Protein AF-A0A1X1T8D4-F1 (afdb_monomer)

InterPro domains:
  IPR011051 RmlC-like cupin domain superfamily [SSF51182] (20-88)
  IPR013096 Cupin 2, conserved barrel [PF07883] (26-84)
  IPR014710 RmlC-like jelly roll fold [G3DSA:2.60.120.10] (8-91)
  IPR047142 Oryzines biosynthesis cluster protein J/Cupin-domain-containing oxidoreductase virC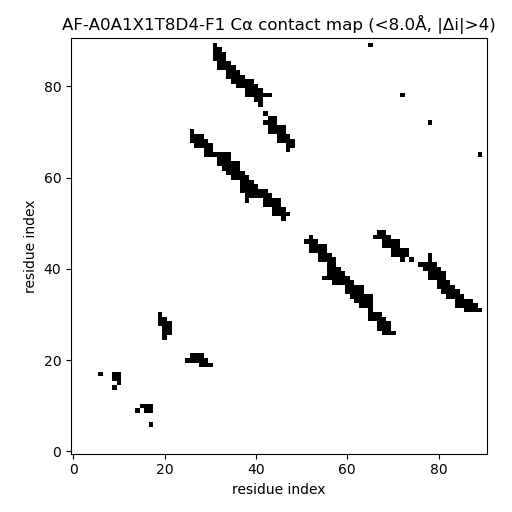-like [PTHR36156] (25-89)

Foldseek 3Di:
DDPVPVLVVCCVVPNPPSVQDDPVDPQWGFAQWWKWKAWQADWKWKAFPPRDIDIDHHGDIDTDNRGTIGIGDPDPDDTDIDMDIGHHHDD

Sequence (91 aa):
MAATDATGEMDRLQPGLSPVFEPDSPGMHSTDTVDYGICIRGELWLELDDGVEERITAGTIVVQRGTRHAWRNRTDEVATMIYVLVGARRD

Nearest PDB structures (foldseek):
  3es1-assembly1_A-2  TM=9.684E-01  e=5.868E-06  Novosphingobium aromaticivorans DSM 12444
  8x0v-assembly1_B  TM=8.568E-01  e=2.526E-04  Stachybotrys sp.
  5cu1-assembly1_A  TM=7.633E-01  e=2.359E-02  Ruegeria pomeroyi DSS-3
  2f4p-assembly2_C  TM=7.533E-01  e=3.882E-02  Thermotoga maritima MSB8
  4bif-assembly1_C  TM=6.894E-01  e=3.475E-02  Granulicella tundricola MP5ACTX9

Radius of gyration: 13.75 Å; Cα contacts (8 Å, |Δi|>4): 166; chains: 1; bounding box: 30×28×33 Å

Mean predicted aligned error: 4.7 Å

Organism: NCBI:txid126673

pLDDT: mean 91.74, std 12.24, range [39.56, 98.56]

Solvent-accessible surface area (backbone atoms only — not comparable to full-atom values): 5358 Å² total; per-residue (Å²): 132,69,76,73,54,61,55,57,51,41,38,70,78,40,71,75,53,61,81,41,45,41,90,92,40,85,68,29,28,49,52,64,27,40,32,43,41,33,28,74,34,51,54,37,32,44,36,39,69,97,77,42,70,45,82,45,40,51,79,39,74,44,80,43,74,44,56,55,31,29,81,42,72,92,61,99,65,79,54,42,73,48,79,49,76,41,84,47,83,86,132

Structure (mmCIF, N/CA/C/O backbone):
data_AF-A0A1X1T8D4-F1
#
_entry.id   AF-A0A1X1T8D4-F1
#
loop_
_atom_site.group_PDB
_atom_site.id
_atom_site.type_symbol
_atom_site.label_atom_id
_atom_site.label_alt_id
_atom_site.label_comp_id
_atom_site.label_asym_id
_atom_site.label_entity_id
_atom_site.label_seq_id
_atom_site.pdbx_PDB_ins_code
_atom_site.Cartn_x
_atom_site.Cartn_y
_atom_site.Cartn_z
_atom_site.occupancy
_atom_site.B_iso_or_equiv
_atom_site.auth_seq_id
_atom_site.auth_comp_id
_atom_site.auth_asym_id
_atom_site.auth_atom_id
_atom_site.pdbx_PDB_model_num
ATOM 1 N N . MET A 1 1 ? 9.048 17.929 13.822 1.00 42.22 1 MET A N 1
ATOM 2 C CA . MET A 1 1 ? 9.372 16.496 13.975 1.00 42.22 1 MET A CA 1
ATOM 3 C C . MET A 1 1 ? 10.194 16.123 12.754 1.00 42.22 1 MET A C 1
ATOM 5 O O . MET A 1 1 ? 9.728 16.367 11.650 1.00 42.22 1 MET A O 1
ATOM 9 N N . ALA A 1 2 ? 11.471 15.797 12.943 1.00 39.56 2 ALA A N 1
ATOM 10 C CA . ALA A 1 2 ? 12.480 15.862 11.888 1.00 39.56 2 ALA A CA 1
ATOM 11 C C . ALA A 1 2 ? 12.280 14.755 10.841 1.00 39.56 2 ALA A C 1
ATOM 13 O O . ALA A 1 2 ? 12.347 13.576 11.171 1.00 39.56 2 ALA A O 1
ATOM 14 N N . ALA A 1 3 ? 12.084 15.142 9.579 1.00 48.69 3 ALA A N 1
ATOM 15 C CA . ALA A 1 3 ? 11.988 14.225 8.440 1.00 48.69 3 ALA A CA 1
ATOM 16 C C . ALA A 1 3 ? 13.248 13.348 8.250 1.00 48.69 3 ALA A C 1
ATOM 18 O O . ALA A 1 3 ? 13.202 12.348 7.549 1.00 48.69 3 ALA A O 1
ATOM 19 N N . THR A 1 4 ? 14.361 13.694 8.902 1.00 51.28 4 THR A N 1
ATOM 20 C CA . THR A 1 4 ? 15.637 12.969 8.849 1.00 51.28 4 THR A CA 1
ATOM 21 C C . THR A 1 4 ? 15.646 11.642 9.616 1.00 51.28 4 THR A C 1
ATOM 23 O O . THR A 1 4 ? 16.510 10.814 9.353 1.00 51.28 4 THR A O 1
ATOM 26 N N . ASP A 1 5 ? 14.721 11.433 10.558 1.00 62.28 5 ASP A N 1
ATOM 27 C CA . ASP A 1 5 ? 14.717 10.256 11.445 1.00 62.28 5 ASP A CA 1
ATOM 28 C C . ASP A 1 5 ? 14.000 9.053 10.802 1.00 62.28 5 ASP A C 1
ATOM 30 O O . ASP A 1 5 ? 14.527 7.942 10.742 1.00 62.28 5 ASP A O 1
ATOM 34 N N . ALA A 1 6 ? 12.840 9.307 10.187 1.00 66.94 6 ALA A N 1
ATOM 35 C CA . ALA A 1 6 ? 11.999 8.269 9.591 1.00 66.94 6 ALA A CA 1
ATOM 36 C C . ALA A 1 6 ? 12.668 7.553 8.405 1.00 66.94 6 ALA A C 1
ATOM 38 O O . ALA A 1 6 ? 12.533 6.340 8.258 1.00 66.94 6 ALA A O 1
ATOM 39 N N . THR A 1 7 ? 13.423 8.277 7.571 1.00 71.69 7 THR A N 1
ATOM 40 C CA . THR A 1 7 ? 14.141 7.681 6.435 1.00 71.69 7 THR A CA 1
ATOM 41 C C . THR A 1 7 ? 15.252 6.742 6.901 1.00 71.69 7 THR A C 1
ATOM 43 O O . THR A 1 7 ? 15.382 5.634 6.386 1.00 71.69 7 THR A O 1
ATOM 46 N N . GLY A 1 8 ? 16.028 7.160 7.907 1.00 76.44 8 GLY A N 1
ATOM 47 C CA . GLY A 1 8 ? 17.113 6.347 8.456 1.00 76.44 8 GLY A CA 1
ATOM 48 C C . GLY A 1 8 ? 16.604 5.081 9.147 1.00 76.44 8 GLY A C 1
ATOM 49 O O . GLY A 1 8 ? 17.204 4.015 9.005 1.00 76.44 8 GLY A O 1
ATOM 50 N N . GLU A 1 9 ? 15.479 5.174 9.857 1.00 82.12 9 GLU A N 1
ATOM 51 C CA . GLU A 1 9 ? 14.818 4.008 10.446 1.00 82.12 9 GLU A CA 1
ATOM 52 C C . GLU A 1 9 ? 14.268 3.059 9.370 1.00 82.12 9 GLU A C 1
ATOM 54 O O . GLU A 1 9 ? 14.482 1.847 9.450 1.00 82.12 9 GLU A O 1
ATOM 59 N N . MET A 1 10 ? 13.635 3.597 8.325 1.00 81.00 10 MET A N 1
ATOM 60 C CA . MET A 1 10 ? 13.084 2.804 7.226 1.00 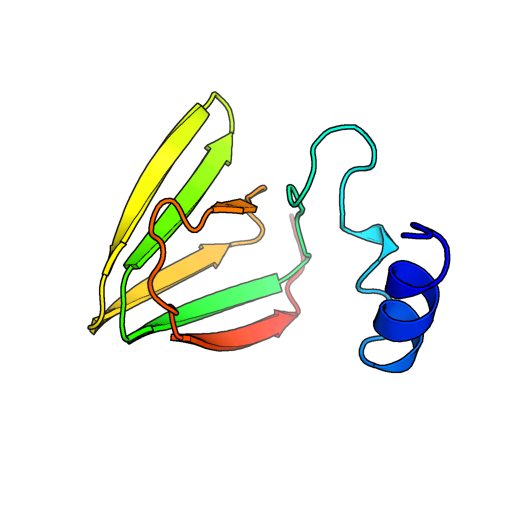81.00 10 MET A CA 1
ATOM 61 C C . MET A 1 10 ? 14.166 2.030 6.470 1.00 81.00 10 MET A C 1
ATOM 63 O O . MET A 1 10 ? 14.009 0.831 6.256 1.00 81.00 10 MET A O 1
ATOM 67 N N . ASP A 1 11 ? 15.292 2.664 6.143 1.00 84.69 11 ASP A N 1
ATOM 68 C CA . ASP A 1 11 ? 16.410 1.985 5.477 1.00 84.69 11 ASP A CA 1
ATOM 69 C C . ASP A 1 11 ? 17.050 0.904 6.355 1.00 84.69 11 ASP A C 1
ATOM 71 O O . ASP A 1 11 ? 17.551 -0.102 5.850 1.00 84.69 11 ASP A O 1
ATOM 75 N N . ARG A 1 12 ? 17.017 1.076 7.681 1.00 87.00 12 ARG A N 1
ATOM 76 C CA . ARG A 1 12 ? 17.498 0.062 8.622 1.00 87.00 12 ARG A CA 1
ATOM 77 C C . ARG A 1 12 ? 16.567 -1.148 8.688 1.00 87.00 12 ARG A C 1
ATOM 79 O O . ARG A 1 12 ? 17.057 -2.275 8.756 1.00 87.00 12 ARG A O 1
ATOM 86 N N . LEU A 1 13 ? 15.255 -0.924 8.744 1.00 86.81 13 LEU A N 1
ATOM 87 C CA . LEU A 1 13 ? 14.258 -1.992 8.880 1.00 86.81 13 LEU A CA 1
ATOM 88 C C . LEU A 1 13 ? 13.995 -2.705 7.552 1.00 86.81 13 LEU A C 1
ATOM 90 O O . LEU A 1 13 ? 13.796 -3.919 7.535 1.00 86.81 13 LEU A O 1
ATOM 94 N N . GLN A 1 14 ? 14.027 -1.962 6.449 1.00 85.00 14 GLN A N 1
ATOM 95 C CA . GLN A 1 14 ? 13.763 -2.465 5.112 1.00 85.00 14 GLN A CA 1
ATOM 96 C C . GLN A 1 14 ? 14.698 -1.792 4.091 1.00 85.00 14 GLN A C 1
ATOM 98 O O . GLN A 1 14 ? 14.317 -0.824 3.425 1.00 85.00 14 GLN A O 1
ATOM 103 N N . PRO A 1 15 ? 15.932 -2.309 3.941 1.00 87.56 15 PRO A N 1
ATOM 104 C CA . PRO A 1 15 ? 16.905 -1.756 3.008 1.00 87.56 15 PRO A CA 1
ATOM 105 C C . PRO A 1 15 ? 16.353 -1.678 1.582 1.00 87.56 15 PRO A C 1
ATOM 107 O O . PRO A 1 15 ? 15.857 -2.668 1.044 1.00 87.56 15 PRO A O 1
ATOM 110 N N . GLY A 1 16 ? 16.456 -0.500 0.964 1.00 85.62 16 GLY A N 1
ATOM 111 C CA . GLY A 1 16 ? 15.982 -0.265 -0.403 1.00 85.62 16 GLY A CA 1
ATOM 112 C C . GLY A 1 16 ? 14.497 0.092 -0.520 1.00 85.62 16 GLY A C 1
ATOM 113 O O . GLY A 1 16 ? 14.029 0.293 -1.636 1.00 85.62 16 GLY A O 1
ATOM 114 N N . LEU A 1 17 ? 13.766 0.221 0.594 1.00 86.31 17 LEU A N 1
ATOM 115 C CA . LEU A 1 17 ? 12.385 0.707 0.578 1.00 86.31 17 LEU A CA 1
ATOM 116 C C . LEU A 1 17 ? 12.304 2.227 0.376 1.00 86.31 17 LEU A C 1
ATOM 118 O O . LEU A 1 17 ? 11.472 2.696 -0.389 1.00 86.31 17 LEU A O 1
ATOM 122 N N . SER A 1 18 ? 13.159 3.012 1.033 1.00 88.44 18 SER A N 1
ATOM 123 C CA . SER A 1 18 ? 13.107 4.478 0.925 1.00 88.44 18 SER A CA 1
ATOM 124 C C . SER A 1 18 ? 13.169 4.997 -0.527 1.00 88.44 18 SER A C 1
ATOM 126 O O . SER A 1 18 ? 12.320 5.810 -0.895 1.00 88.44 18 SER A O 1
ATOM 128 N N . PRO A 1 19 ? 14.074 4.500 -1.401 1.00 90.44 19 PRO A N 1
ATOM 129 C CA . PRO A 1 19 ? 14.224 5.033 -2.755 1.00 90.44 19 PRO A CA 1
ATOM 130 C C . PRO A 1 19 ? 13.039 4.796 -3.699 1.00 90.44 19 PRO A C 1
ATOM 132 O O . PRO A 1 19 ? 13.015 5.407 -4.764 1.00 90.44 19 PRO A O 1
ATOM 135 N N . VAL A 1 20 ? 12.091 3.909 -3.366 1.00 92.12 20 VAL A N 1
ATOM 136 C CA . VAL A 1 20 ? 10.915 3.668 -4.225 1.00 92.12 20 VAL A CA 1
ATOM 137 C C . VAL A 1 20 ? 9.791 4.683 -4.008 1.00 92.12 20 VAL A C 1
ATOM 139 O O . VAL A 1 20 ? 8.843 4.710 -4.792 1.00 92.12 20 VAL A O 1
ATOM 142 N N . PHE A 1 21 ? 9.884 5.508 -2.961 1.00 94.00 21 PHE A N 1
ATOM 143 C CA . PHE A 1 21 ? 8.927 6.575 -2.680 1.00 94.00 21 PHE A CA 1
ATOM 144 C C . PHE A 1 21 ? 9.278 7.868 -3.412 1.00 94.00 21 PHE A C 1
ATOM 146 O O . PHE A 1 21 ? 10.439 8.260 -3.521 1.00 94.00 21 PHE A O 1
ATOM 153 N N . GLU A 1 22 ? 8.245 8.571 -3.863 1.00 94.31 22 GLU A N 1
ATOM 154 C CA . GLU A 1 22 ? 8.396 9.833 -4.576 1.00 94.31 22 GLU A CA 1
ATOM 155 C C . GLU A 1 22 ? 8.550 11.020 -3.612 1.00 94.31 22 GLU A C 1
ATOM 157 O O 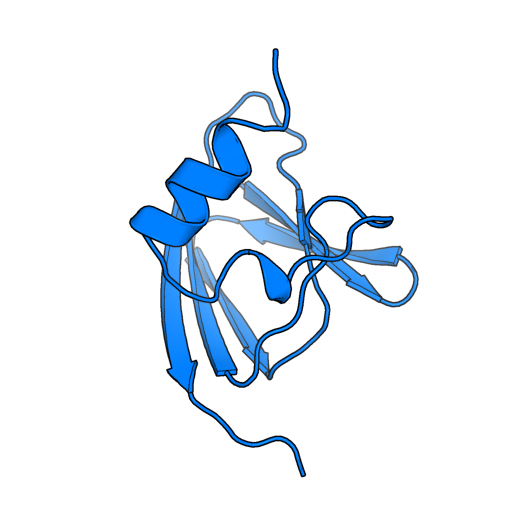. GLU A 1 22 ? 7.687 11.225 -2.754 1.00 94.31 22 GLU A O 1
ATOM 162 N N . PRO A 1 23 ? 9.598 11.855 -3.762 1.00 90.69 23 PRO A N 1
ATOM 163 C CA . PRO A 1 23 ? 9.812 13.012 -2.888 1.00 90.69 23 PRO A CA 1
ATOM 164 C C . PRO A 1 23 ? 8.686 14.051 -2.956 1.00 90.69 23 PRO A C 1
ATOM 166 O O . PRO A 1 23 ? 8.312 14.627 -1.935 1.00 90.69 23 PRO A O 1
ATOM 169 N N . ASP A 1 24 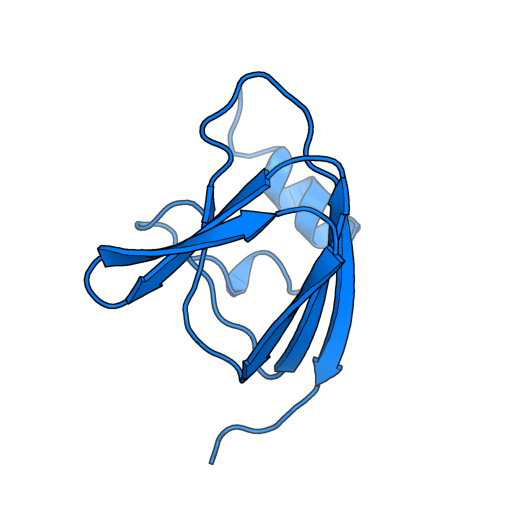? 8.137 14.266 -4.154 1.00 94.06 24 ASP A N 1
ATOM 170 C CA . ASP A 1 24 ? 7.157 15.323 -4.431 1.00 94.06 24 ASP A CA 1
ATOM 171 C C . ASP A 1 24 ? 5.701 14.830 -4.358 1.00 94.06 24 ASP A C 1
ATOM 173 O O . ASP A 1 24 ? 4.764 15.613 -4.511 1.00 94.06 24 ASP A O 1
ATOM 177 N N . SER A 1 25 ? 5.491 13.533 -4.107 1.00 93.62 25 SER A N 1
ATOM 178 C CA . SER A 1 25 ? 4.165 12.920 -4.018 1.00 93.62 25 SER A CA 1
ATOM 179 C C . SER A 1 25 ? 4.098 11.994 -2.795 1.00 93.62 25 SER A C 1
ATOM 181 O O . SER A 1 25 ? 4.368 10.796 -2.894 1.00 93.62 25 SER A O 1
ATOM 183 N N . PRO A 1 26 ? 3.774 12.536 -1.602 1.00 91.75 26 PRO A N 1
ATOM 184 C CA . PRO A 1 26 ? 3.893 11.811 -0.341 1.00 91.75 26 PRO A CA 1
ATOM 185 C C . PRO A 1 26 ? 3.192 10.451 -0.360 1.00 91.75 26 PRO A C 1
ATOM 187 O O . PRO A 1 26 ? 1.995 10.353 -0.629 1.00 91.75 26 PRO A O 1
ATOM 190 N N . GLY A 1 27 ? 3.931 9.389 -0.042 1.00 93.38 27 GLY A N 1
ATOM 191 C CA . GLY A 1 27 ? 3.426 8.014 0.015 1.00 93.38 27 GLY A CA 1
ATOM 192 C C . GLY A 1 27 ? 3.178 7.344 -1.341 1.00 93.38 27 GLY A C 1
ATOM 193 O O . GLY A 1 27 ? 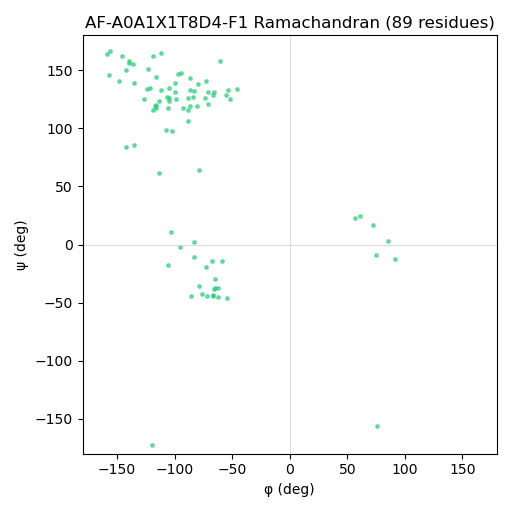2.944 6.135 -1.349 1.00 93.38 27 GLY A O 1
ATOM 194 N N . MET A 1 28 ? 3.249 8.077 -2.461 1.00 97.69 28 MET A N 1
ATOM 195 C CA . MET A 1 28 ? 3.229 7.460 -3.787 1.00 97.69 28 MET A CA 1
ATOM 196 C C . MET A 1 28 ? 4.543 6.723 -4.015 1.00 97.69 28 MET A C 1
ATOM 198 O O . MET A 1 28 ? 5.625 7.250 -3.745 1.00 97.69 28 MET A O 1
ATOM 202 N N . HIS A 1 29 ? 4.433 5.482 -4.468 1.00 96.50 29 HIS A N 1
ATOM 203 C CA . HIS A 1 29 ? 5.571 4.618 -4.741 1.00 96.50 29 HIS A CA 1
ATOM 204 C C . HIS A 1 29 ? 5.207 3.540 -5.753 1.00 96.50 29 HIS A C 1
ATOM 206 O O . HIS A 1 29 ? 4.035 3.288 -6.051 1.00 96.50 29 HIS A O 1
ATOM 212 N N . SER A 1 30 ? 6.234 2.881 -6.273 1.00 96.25 30 SER A N 1
ATOM 213 C CA . SER A 1 30 ? 6.075 1.689 -7.090 1.00 96.25 30 SER A CA 1
ATOM 214 C C . SER A 1 30 ? 7.261 0.755 -6.904 1.00 96.25 30 SER A C 1
ATOM 216 O O . SER A 1 30 ? 8.402 1.198 -6.814 1.00 96.25 30 SER A O 1
ATOM 218 N N . THR A 1 31 ? 6.996 -0.544 -6.865 1.00 95.25 31 THR A N 1
ATOM 219 C CA . THR A 1 31 ? 8.001 -1.585 -6.634 1.00 95.25 31 THR A CA 1
ATOM 220 C C . THR A 1 31 ? 8.012 -2.585 -7.781 1.00 95.25 31 THR A C 1
ATOM 222 O O . THR A 1 31 ? 7.000 -2.817 -8.441 1.00 95.25 31 THR A O 1
ATOM 225 N N . ASP A 1 32 ? 9.166 -3.195 -8.039 1.00 95.38 32 ASP A N 1
ATOM 226 C CA . ASP A 1 32 ? 9.315 -4.291 -9.003 1.00 95.38 32 ASP A CA 1
ATOM 227 C C . ASP A 1 32 ? 8.819 -5.606 -8.381 1.00 95.38 32 ASP A C 1
ATOM 229 O O . ASP A 1 32 ? 9.579 -6.535 -8.100 1.00 95.38 32 ASP A O 1
ATOM 233 N N . THR A 1 33 ? 7.519 -5.648 -8.079 1.00 96.19 33 THR A N 1
ATOM 234 C CA . THR A 1 33 ? 6.863 -6.740 -7.357 1.00 96.19 33 THR A CA 1
ATOM 235 C C . THR A 1 33 ? 5.433 -6.986 -7.841 1.00 96.19 33 THR A C 1
ATOM 237 O O . THR A 1 33 ? 4.798 -6.151 -8.492 1.00 96.19 33 THR A O 1
ATOM 240 N N . VAL A 1 34 ? 4.917 -8.168 -7.506 1.00 97.69 34 VAL A N 1
ATOM 241 C CA . VAL A 1 34 ? 3.481 -8.423 -7.392 1.00 97.69 34 VAL A CA 1
ATOM 242 C C . VAL A 1 34 ? 3.141 -8.502 -5.909 1.00 97.69 34 VAL A C 1
ATOM 244 O O . VAL A 1 34 ? 3.708 -9.336 -5.196 1.00 97.69 34 VAL A O 1
ATOM 247 N N . ASP A 1 35 ? 2.205 -7.666 -5.466 1.00 97.81 35 ASP A N 1
ATOM 248 C CA . ASP A 1 35 ? 1.829 -7.553 -4.059 1.00 97.81 35 ASP A CA 1
ATOM 249 C C . ASP A 1 35 ? 0.412 -8.072 -3.836 1.00 97.81 35 ASP A C 1
ATOM 251 O O . ASP A 1 35 ? -0.528 -7.694 -4.538 1.00 97.81 35 ASP A O 1
ATOM 255 N N . TYR A 1 36 ? 0.255 -8.904 -2.811 1.00 98.38 36 TYR A N 1
ATOM 256 C CA . TYR A 1 36 ? -1.041 -9.319 -2.286 1.00 98.38 36 TYR A CA 1
ATOM 257 C C . TYR A 1 36 ? -1.317 -8.535 -1.003 1.00 98.38 36 TYR A C 1
ATOM 259 O O . TYR A 1 36 ? -0.812 -8.889 0.064 1.00 98.38 36 TYR A O 1
ATOM 267 N N . GLY A 1 37 ? -2.086 -7.453 -1.120 1.00 98.25 37 GLY A N 1
ATOM 268 C CA . GLY A 1 37 ? -2.519 -6.625 0.005 1.00 98.25 37 GLY A CA 1
ATOM 269 C C . GLY A 1 37 ? -3.878 -7.082 0.520 1.00 98.25 37 GLY A C 1
ATOM 270 O O . GLY A 1 37 ? -4.864 -7.030 -0.207 1.00 98.25 37 GLY A O 1
ATOM 271 N N . ILE A 1 38 ? -3.952 -7.530 1.769 1.00 98.50 38 ILE A N 1
ATOM 272 C CA . ILE A 1 38 ? -5.172 -8.083 2.367 1.00 98.50 38 ILE A CA 1
ATOM 273 C C . ILE A 1 38 ? -5.597 -7.186 3.519 1.00 98.50 38 ILE A C 1
ATOM 275 O O . ILE A 1 38 ? -4.883 -7.077 4.517 1.00 98.50 38 ILE A O 1
ATOM 279 N N . CYS A 1 39 ? -6.774 -6.575 3.412 1.00 98.44 39 CYS A N 1
ATOM 280 C CA . CYS A 1 39 ? -7.340 -5.819 4.520 1.00 98.44 39 CYS A CA 1
ATOM 281 C C . CYS A 1 39 ? -8.003 -6.777 5.508 1.00 98.44 39 CYS A C 1
ATOM 283 O O . CYS A 1 39 ? -8.948 -7.483 5.156 1.00 98.44 39 CYS A O 1
ATOM 285 N N . ILE A 1 40 ? -7.528 -6.801 6.752 1.00 98.56 40 ILE A N 1
ATOM 286 C CA . ILE A 1 40 ? -8.088 -7.669 7.801 1.00 98.56 40 ILE A CA 1
ATOM 287 C C . ILE A 1 40 ? -8.918 -6.897 8.830 1.00 98.56 40 ILE A C 1
ATOM 289 O O . ILE A 1 40 ? -9.714 -7.498 9.549 1.00 98.56 40 ILE A O 1
ATOM 293 N N . ARG A 1 41 ? -8.762 -5.570 8.900 1.00 98.56 41 ARG A N 1
ATOM 294 C CA . ARG A 1 41 ? -9.529 -4.685 9.787 1.00 98.56 41 ARG A CA 1
ATOM 295 C C . ARG A 1 41 ? -9.532 -3.253 9.251 1.00 98.56 41 ARG A C 1
ATOM 297 O O . ARG A 1 41 ? -8.509 -2.796 8.750 1.00 98.56 41 ARG A O 1
ATOM 304 N N . GLY A 1 42 ? -10.638 -2.539 9.458 1.00 98.06 42 GLY A N 1
ATOM 305 C CA . GLY A 1 42 ? -10.776 -1.123 9.107 1.00 98.06 42 GLY A CA 1
ATOM 306 C C . GLY A 1 42 ? -10.976 -0.901 7.609 1.00 98.06 42 GLY A C 1
ATOM 307 O O . GLY A 1 42 ? -11.452 -1.794 6.899 1.00 98.06 42 GLY A O 1
ATOM 308 N N . GLU A 1 43 ? -10.625 0.300 7.153 1.00 98.12 43 GLU A N 1
ATOM 309 C CA . GLU A 1 43 ? -10.643 0.672 5.741 1.00 98.12 43 GLU A CA 1
ATOM 310 C C . GLU A 1 43 ? -9.461 1.568 5.364 1.00 98.12 43 GLU A C 1
ATOM 312 O O . GLU A 1 43 ? -8.954 2.339 6.178 1.00 98.12 43 GLU A O 1
ATOM 317 N N . LEU A 1 44 ? -9.031 1.459 4.110 1.00 98.31 44 LEU A N 1
ATOM 318 C CA . LEU A 1 44 ? -8.048 2.336 3.485 1.00 98.31 44 LEU A CA 1
ATOM 319 C C . LEU A 1 44 ? -8.510 2.701 2.081 1.00 98.31 44 LEU A C 1
ATOM 321 O O . LEU A 1 44 ? -9.236 1.948 1.436 1.00 98.31 44 LEU A O 1
ATOM 325 N N . TRP A 1 45 ? -8.039 3.835 1.590 1.00 98.50 45 TRP A N 1
ATOM 326 C CA . TRP A 1 45 ? -8.169 4.213 0.192 1.00 98.50 45 TRP A CA 1
ATOM 327 C C . TRP A 1 45 ? -6.865 3.890 -0.531 1.00 98.50 45 TRP A C 1
ATOM 329 O O . TRP A 1 45 ? -5.792 4.312 -0.093 1.00 98.50 45 TRP A O 1
ATOM 339 N N . LEU A 1 46 ? -6.970 3.112 -1.605 1.00 98.56 46 LEU A N 1
ATOM 340 C CA . LEU A 1 46 ? -5.896 2.872 -2.557 1.00 98.56 46 LEU A CA 1
ATOM 341 C C . LEU A 1 46 ? -5.965 3.966 -3.621 1.00 98.56 46 LEU A C 1
ATOM 343 O O . LEU A 1 46 ? -6.868 3.953 -4.452 1.00 98.56 46 LEU A O 1
ATOM 347 N N . GLU A 1 47 ? -5.031 4.906 -3.565 1.00 98.50 47 GLU A N 1
ATOM 348 C CA . GLU A 1 47 ? -4.836 5.939 -4.582 1.00 98.50 47 GLU A CA 1
ATOM 349 C C . GLU A 1 47 ? -3.917 5.395 -5.681 1.00 98.50 47 GLU A C 1
ATOM 351 O O . GLU A 1 47 ? -2.878 4.799 -5.384 1.00 98.50 47 GLU A O 1
ATOM 356 N N . LEU A 1 48 ? -4.310 5.595 -6.936 1.00 98.19 48 LEU A N 1
ATOM 357 C CA . LEU A 1 48 ? -3.592 5.219 -8.152 1.00 98.19 48 LEU A CA 1
ATOM 358 C C . LEU A 1 48 ? -3.290 6.479 -8.985 1.00 98.19 48 LEU A C 1
ATOM 360 O O . LEU A 1 48 ? -3.498 7.612 -8.546 1.00 98.19 48 LEU A O 1
ATOM 364 N N . ASP A 1 49 ? -2.783 6.286 -10.200 1.00 96.69 49 ASP A N 1
ATOM 365 C CA . ASP A 1 49 ? -2.555 7.384 -11.137 1.00 96.69 49 ASP A CA 1
ATOM 366 C C . ASP A 1 49 ? -3.848 8.137 -11.499 1.00 96.69 49 ASP A C 1
ATOM 368 O O . ASP A 1 49 ? -4.965 7.634 -11.354 1.00 96.69 49 ASP A O 1
ATOM 372 N N . ASP A 1 50 ? -3.679 9.383 -11.946 1.00 94.38 50 ASP A N 1
ATOM 373 C CA . ASP A 1 50 ? -4.756 10.284 -12.382 1.00 94.38 50 ASP A CA 1
ATOM 374 C C . ASP A 1 50 ? -5.856 10.543 -11.334 1.00 94.38 50 ASP A C 1
ATOM 376 O O . ASP A 1 50 ? -6.976 10.935 -11.666 1.00 94.38 50 ASP A O 1
ATOM 380 N N . GLY A 1 51 ? -5.534 10.355 -10.049 1.00 91.06 51 GLY A N 1
ATOM 381 C CA . GLY A 1 51 ? -6.468 10.556 -8.941 1.00 91.06 51 GLY A CA 1
ATOM 382 C C . GLY A 1 51 ? -7.551 9.480 -8.850 1.00 91.06 51 GLY A C 1
ATOM 383 O O . GLY A 1 51 ? -8.569 9.701 -8.194 1.00 91.06 51 GLY A O 1
ATOM 384 N N . VAL A 1 52 ? -7.363 8.333 -9.512 1.00 97.75 52 VAL A N 1
ATOM 385 C CA . VAL A 1 52 ? -8.231 7.166 -9.336 1.00 97.75 52 VAL A CA 1
ATOM 386 C C . VAL A 1 52 ? -8.057 6.640 -7.916 1.00 97.75 52 VAL A C 1
ATOM 388 O O . VAL A 1 52 ? -6.937 6.427 -7.458 1.00 97.75 52 VAL A O 1
ATOM 391 N N . GLU A 1 53 ? -9.167 6.399 -7.223 1.00 97.75 53 GLU A N 1
ATOM 392 C CA . GLU A 1 53 ? -9.142 5.874 -5.863 1.00 97.75 53 GLU A CA 1
ATOM 393 C C . GLU A 1 53 ? -10.165 4.765 -5.668 1.00 97.75 53 GLU A C 1
ATOM 395 O O . GLU A 1 53 ? -11.314 4.881 -6.093 1.00 97.75 53 GLU A O 1
ATOM 400 N N . GLU A 1 54 ? -9.761 3.724 -4.947 1.00 98.12 54 GLU A N 1
ATOM 401 C CA . GLU A 1 54 ? -10.628 2.610 -4.575 1.00 98.12 54 GLU A CA 1
ATOM 402 C C . GLU A 1 54 ? -10.653 2.427 -3.060 1.00 98.12 54 GLU A C 1
ATOM 404 O O . GLU A 1 54 ? -9.616 2.425 -2.389 1.00 98.12 54 GLU A O 1
ATOM 409 N N . ARG A 1 55 ? -11.852 2.251 -2.499 1.00 98.38 55 ARG A N 1
ATOM 410 C CA . ARG A 1 55 ? -12.015 2.016 -1.061 1.00 98.38 55 ARG A CA 1
ATOM 411 C C . ARG A 1 55 ? -11.878 0.530 -0.754 1.00 98.38 55 ARG A C 1
ATOM 413 O O . ARG A 1 55 ? -12.690 -0.284 -1.188 1.00 98.38 55 ARG A O 1
ATOM 420 N N . ILE A 1 56 ? -10.888 0.193 0.061 1.00 98.50 56 ILE A N 1
ATOM 421 C CA . ILE A 1 56 ? -10.538 -1.169 0.453 1.00 98.50 56 ILE A CA 1
ATOM 422 C C . ILE A 1 56 ? -10.982 -1.400 1.896 1.00 98.50 56 ILE A C 1
ATOM 424 O O . ILE A 1 56 ? -10.497 -0.749 2.820 1.00 98.50 56 ILE A O 1
ATOM 428 N N . THR A 1 57 ? -11.900 -2.342 2.100 1.00 98.38 57 THR A N 1
ATOM 429 C CA . THR A 1 57 ? -12.425 -2.709 3.425 1.00 98.38 57 THR A CA 1
ATOM 430 C C . THR A 1 57 ? -11.984 -4.107 3.837 1.00 98.38 57 THR A C 1
ATOM 432 O O . THR A 1 57 ? -11.589 -4.912 2.989 1.00 98.38 57 THR A O 1
ATOM 435 N N . ALA A 1 58 ? -12.119 -4.429 5.125 1.00 98.44 58 ALA A N 1
ATOM 436 C CA . ALA A 1 58 ? -11.833 -5.763 5.654 1.00 98.44 58 ALA A CA 1
ATOM 437 C C . ALA A 1 58 ? -12.444 -6.895 4.796 1.00 98.44 58 ALA A C 1
ATOM 439 O O . ALA A 1 58 ? -13.608 -6.831 4.398 1.00 98.44 58 ALA A O 1
ATOM 440 N N . GLY A 1 59 ? -11.641 -7.922 4.506 1.00 97.75 59 GLY A N 1
ATOM 441 C CA . GLY A 1 59 ? -11.969 -9.037 3.612 1.00 97.75 59 GLY A CA 1
ATOM 442 C C . GLY A 1 59 ? -11.567 -8.825 2.147 1.00 97.75 59 GLY A C 1
ATOM 443 O O . G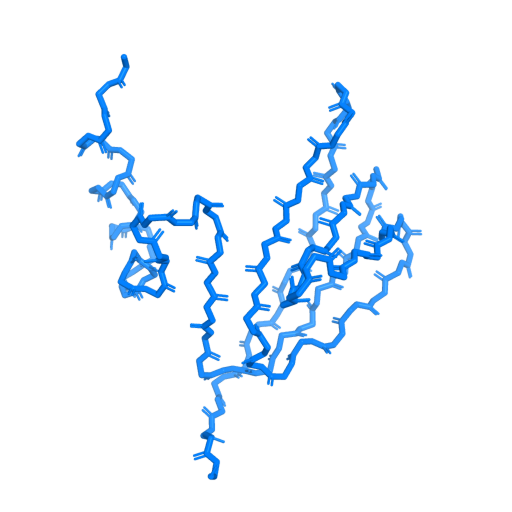LY A 1 5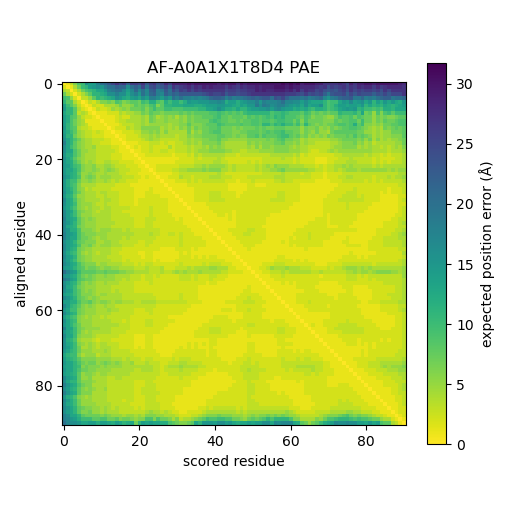9 ? -11.557 -9.786 1.381 1.00 97.75 59 GLY A O 1
ATOM 444 N N . THR A 1 60 ? -11.197 -7.604 1.753 1.00 98.50 60 THR A N 1
ATOM 445 C CA . THR A 1 60 ? -10.749 -7.305 0.386 1.00 98.50 60 THR A CA 1
ATOM 446 C C . THR A 1 60 ? -9.291 -7.710 0.188 1.00 98.50 60 THR A C 1
ATOM 448 O O . THR A 1 60 ? -8.443 -7.452 1.047 1.00 98.50 60 THR A O 1
ATOM 451 N N . ILE A 1 61 ? -9.003 -8.307 -0.971 1.00 98.31 61 ILE A N 1
ATOM 452 C CA . ILE A 1 61 ? -7.650 -8.623 -1.433 1.00 98.31 61 ILE A CA 1
ATOM 453 C C . ILE A 1 61 ? -7.358 -7.769 -2.666 1.00 98.31 61 ILE A C 1
ATOM 455 O O . ILE A 1 61 ? -8.081 -7.838 -3.658 1.00 98.31 61 ILE A O 1
ATOM 459 N N . VAL A 1 62 ? -6.285 -6.992 -2.602 1.00 98.44 62 VAL A N 1
ATOM 460 C CA . VAL A 1 62 ? -5.737 -6.216 -3.713 1.00 98.44 62 VAL A CA 1
ATOM 461 C C . VAL A 1 62 ? -4.556 -6.978 -4.299 1.00 98.44 62 VAL A C 1
ATOM 463 O O . VAL A 1 62 ? -3.672 -7.416 -3.564 1.00 98.44 62 VAL A O 1
ATOM 466 N N . VAL A 1 63 ? -4.542 -7.120 -5.624 1.00 98.12 63 VAL A N 1
ATOM 467 C CA . VAL A 1 63 ? -3.402 -7.661 -6.373 1.00 98.12 63 VAL A CA 1
ATOM 468 C C . VAL A 1 63 ? -2.739 -6.510 -7.123 1.00 98.12 63 VAL A C 1
ATOM 470 O O . VAL A 1 63 ? -3.207 -6.102 -8.185 1.00 98.12 63 VAL A O 1
ATOM 473 N N . GLN A 1 64 ? -1.658 -5.982 -6.556 1.00 97.56 64 GLN A N 1
ATOM 474 C CA . GLN A 1 64 ? -0.884 -4.876 -7.119 1.00 97.56 64 GLN A CA 1
ATOM 475 C C . GLN A 1 64 ? 0.187 -5.449 -8.054 1.00 97.56 64 GLN A C 1
ATOM 477 O O . GLN A 1 64 ? 0.951 -6.323 -7.652 1.00 97.56 64 GLN A O 1
ATOM 482 N N . ARG A 1 65 ? 0.262 -4.996 -9.308 1.00 97.06 65 ARG A N 1
ATOM 483 C CA . ARG A 1 65 ? 1.238 -5.504 -10.296 1.00 97.06 65 ARG A CA 1
ATOM 484 C C . ARG A 1 65 ? 2.245 -4.423 -10.671 1.00 97.06 65 ARG A C 1
ATOM 486 O O . ARG A 1 65 ? 2.276 -3.981 -11.817 1.00 97.06 65 ARG A O 1
ATOM 493 N N . GLY A 1 66 ? 3.008 -3.952 -9.688 1.00 95.88 66 GLY A N 1
ATOM 494 C CA . GLY A 1 66 ? 3.927 -2.830 -9.870 1.00 95.88 66 GLY A CA 1
ATOM 495 C C . GLY A 1 66 ? 3.220 -1.530 -10.271 1.00 95.88 66 GLY A C 1
ATOM 496 O O . GLY A 1 66 ? 3.817 -0.675 -10.918 1.00 95.88 66 GLY A O 1
ATOM 497 N N . THR A 1 67 ? 1.938 -1.360 -9.952 1.00 96.81 67 THR A N 1
ATOM 498 C CA . THR A 1 67 ? 1.236 -0.097 -10.208 1.00 96.81 67 THR A CA 1
ATOM 499 C C . THR A 1 67 ? 1.720 0.968 -9.228 1.00 96.81 67 THR A C 1
ATOM 501 O O . THR A 1 67 ? 2.005 0.678 -8.062 1.00 96.81 67 THR A O 1
ATOM 504 N N . ARG A 1 68 ? 1.880 2.201 -9.714 1.00 97.50 68 ARG A N 1
ATOM 505 C CA . ARG A 1 68 ? 2.184 3.356 -8.869 1.00 97.50 68 ARG A CA 1
ATOM 506 C C . ARG A 1 68 ? 0.975 3.629 -7.972 1.00 97.50 68 ARG A C 1
ATOM 508 O O . ARG A 1 68 ? -0.150 3.659 -8.464 1.00 97.50 68 ARG A O 1
ATOM 515 N N . HIS A 1 69 ? 1.193 3.744 -6.664 1.00 98.31 69 HIS A N 1
ATOM 516 C CA . HIS A 1 69 ? 0.088 3.836 -5.713 1.00 98.31 69 HIS A CA 1
ATOM 517 C C . HIS A 1 69 ? 0.467 4.468 -4.371 1.00 98.31 69 HIS A C 1
ATOM 519 O O . HIS A 1 69 ? 1.642 4.517 -4.003 1.00 98.31 69 HIS A O 1
ATOM 525 N N . ALA A 1 70 ? -0.549 4.868 -3.605 1.00 98.12 70 ALA A N 1
ATOM 526 C CA . ALA A 1 70 ? -0.437 5.185 -2.186 1.00 98.12 70 ALA A CA 1
ATOM 527 C C . ALA A 1 70 ? -1.631 4.663 -1.387 1.00 98.12 70 ALA A C 1
ATOM 529 O O . ALA A 1 70 ? -2.732 4.474 -1.900 1.00 98.12 70 ALA A O 1
ATOM 530 N N . TRP A 1 71 ? -1.412 4.489 -0.087 1.00 97.81 71 TRP A N 1
ATOM 531 C CA . TRP A 1 71 ? -2.458 4.146 0.869 1.00 97.81 71 TRP A CA 1
ATOM 532 C C . TRP A 1 71 ? -2.828 5.370 1.699 1.00 97.81 71 TRP A C 1
ATOM 534 O O . TRP A 1 71 ? -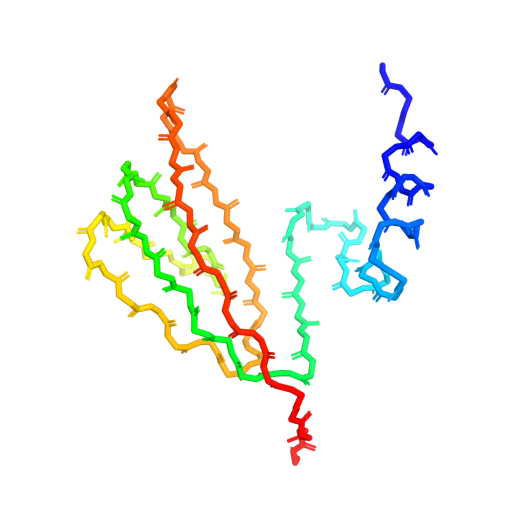1.965 5.990 2.326 1.00 97.81 71 TRP A O 1
ATOM 544 N N . ARG A 1 72 ? -4.117 5.716 1.725 1.00 97.56 72 ARG A N 1
ATOM 545 C CA . ARG A 1 72 ? -4.655 6.831 2.512 1.00 97.56 72 ARG A CA 1
ATOM 546 C C . ARG A 1 72 ? -5.626 6.306 3.555 1.00 97.56 72 ARG A C 1
ATOM 548 O O . ARG A 1 72 ? -6.661 5.733 3.220 1.00 97.56 72 ARG A O 1
ATOM 555 N N . ASN A 1 73 ? -5.323 6.543 4.826 1.00 97.62 73 ASN A N 1
ATOM 556 C CA . ASN A 1 73 ? -6.325 6.410 5.874 1.00 97.62 73 ASN A CA 1
ATOM 557 C C . ASN A 1 73 ? -7.047 7.753 6.026 1.00 97.62 73 ASN A C 1
ATOM 559 O O . ASN A 1 73 ? -6.421 8.753 6.368 1.00 97.62 73 ASN A O 1
ATOM 563 N N . ARG A 1 74 ? -8.347 7.778 5.724 1.00 96.81 74 ARG A N 1
ATOM 564 C CA . ARG A 1 74 ? -9.212 8.970 5.824 1.00 96.81 74 ARG A CA 1
ATOM 565 C C . ARG A 1 74 ? -10.109 8.941 7.060 1.00 96.81 74 ARG A C 1
ATOM 567 O O . ARG A 1 74 ? -11.047 9.726 7.161 1.00 96.81 74 ARG A O 1
ATOM 574 N N . THR A 1 75 ? -9.845 8.007 7.963 1.00 96.31 75 THR A N 1
ATOM 575 C CA . THR A 1 75 ? -10.598 7.803 9.194 1.00 96.31 75 THR A CA 1
ATOM 576 C C . THR A 1 75 ? -9.679 7.994 10.394 1.00 96.31 75 THR A C 1
ATOM 578 O O . THR A 1 75 ? -8.457 7.904 10.267 1.00 96.31 75 THR A O 1
ATOM 581 N N . ASP A 1 76 ? -10.275 8.196 11.565 1.00 97.62 76 ASP A N 1
ATOM 582 C CA . ASP A 1 76 ? -9.546 8.218 12.839 1.00 97.62 76 ASP A CA 1
ATOM 583 C C . ASP A 1 76 ? -9.315 6.802 13.409 1.00 97.62 76 ASP A C 1
ATOM 585 O O . ASP A 1 76 ? -8.746 6.635 14.487 1.00 97.62 76 ASP A O 1
ATOM 589 N N . GLU A 1 77 ? -9.748 5.765 12.685 1.00 97.44 77 GLU A N 1
ATOM 590 C CA . GLU A 1 77 ? -9.639 4.368 13.089 1.00 97.44 77 GLU A CA 1
ATOM 591 C C . GLU A 1 77 ? -8.412 3.698 12.464 1.00 97.44 77 GLU A C 1
ATOM 593 O O . GLU A 1 77 ? -8.015 3.967 11.329 1.00 97.44 77 GLU A O 1
ATOM 598 N N . VAL A 1 78 ? -7.810 2.757 13.193 1.00 97.94 78 VAL A N 1
ATOM 599 C CA . VAL A 1 78 ? -6.693 1.963 12.668 1.00 97.94 78 VAL A CA 1
ATOM 600 C C . VAL A 1 78 ? -7.204 0.940 11.653 1.00 97.94 78 VAL A C 1
ATOM 602 O O . VAL A 1 78 ? -8.033 0.084 11.976 1.00 97.94 78 VAL A O 1
ATOM 605 N N . ALA A 1 79 ? -6.624 0.965 10.454 1.00 98.19 79 ALA A N 1
ATOM 606 C CA . ALA A 1 79 ? -6.716 -0.124 9.492 1.00 98.19 79 ALA A CA 1
ATOM 607 C C . ALA A 1 79 ? -5.516 -1.072 9.620 1.00 98.19 79 ALA A C 1
ATOM 609 O O . ALA A 1 79 ? -4.404 -0.657 9.949 1.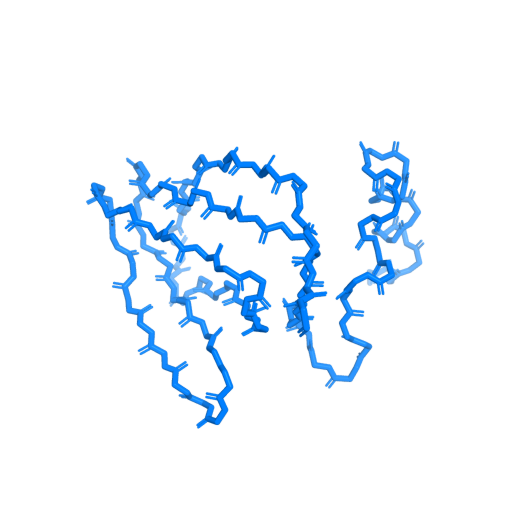00 98.19 79 ALA A O 1
ATOM 610 N N . THR A 1 80 ? -5.727 -2.360 9.360 1.00 98.19 80 THR A N 1
ATOM 611 C CA . THR A 1 80 ? -4.665 -3.371 9.411 1.00 98.19 80 THR A CA 1
ATOM 612 C C . THR A 1 80 ? -4.619 -4.144 8.104 1.00 98.19 80 THR A C 1
ATOM 614 O O . THR A 1 80 ? -5.619 -4.730 7.680 1.00 98.19 80 THR A O 1
ATOM 617 N N . MET A 1 81 ? -3.432 -4.158 7.499 1.00 98.31 81 MET A N 1
ATOM 618 C CA . MET A 1 81 ? -3.140 -4.829 6.239 1.00 98.31 81 MET A CA 1
ATOM 619 C C . MET A 1 81 ? -2.115 -5.940 6.455 1.00 98.31 81 MET A C 1
ATOM 621 O O . MET A 1 81 ? -1.177 -5.781 7.236 1.00 98.31 81 MET A O 1
ATOM 625 N N . ILE A 1 82 ? -2.271 -7.040 5.727 1.00 98.12 82 ILE A N 1
ATOM 626 C CA . ILE A 1 82 ? -1.220 -8.037 5.514 1.00 98.12 82 ILE A CA 1
ATOM 627 C C . ILE A 1 82 ? -0.704 -7.845 4.094 1.00 98.12 82 ILE A C 1
ATOM 629 O O . ILE A 1 82 ? -1.507 -7.742 3.169 1.00 98.12 82 ILE A O 1
ATOM 633 N N . TYR A 1 83 ? 0.615 -7.840 3.922 1.00 97.25 83 TYR A N 1
ATOM 634 C CA . TYR A 1 83 ? 1.239 -7.793 2.605 1.00 97.25 83 TYR A CA 1
ATOM 635 C C . TYR A 1 83 ? 2.139 -9.000 2.379 1.00 97.25 83 TYR A C 1
ATOM 637 O O . TYR A 1 83 ? 2.951 -9.357 3.234 1.00 97.25 83 TYR A O 1
ATOM 645 N N . VAL A 1 84 ? 2.015 -9.593 1.194 1.00 97.81 84 VAL A N 1
ATOM 646 C CA . VAL A 1 84 ? 3.003 -10.519 0.632 1.00 97.81 84 VAL A CA 1
ATOM 647 C C . VAL A 1 84 ? 3.510 -9.913 -0.667 1.00 97.81 84 VAL A C 1
ATOM 649 O O . VAL A 1 84 ? 2.729 -9.755 -1.602 1.00 97.81 84 VAL A O 1
ATOM 652 N N . LEU A 1 85 ? 4.798 -9.579 -0.718 1.00 96.00 85 LEU A N 1
ATOM 653 C CA . LEU A 1 85 ? 5.444 -8.990 -1.888 1.00 96.00 85 LEU A CA 1
ATOM 654 C C . LEU A 1 85 ? 6.330 -10.047 -2.542 1.00 96.00 85 LEU A C 1
ATOM 656 O O . LEU A 1 85 ? 7.181 -10.650 -1.883 1.00 96.00 85 LEU A O 1
ATOM 660 N N . VAL A 1 86 ? 6.138 -10.270 -3.838 1.00 97.19 86 VAL A N 1
ATOM 661 C CA . VAL A 1 86 ? 6.950 -11.193 -4.635 1.00 97.19 86 VAL A CA 1
ATOM 662 C C . VAL A 1 86 ? 7.692 -10.391 -5.692 1.00 97.19 86 VAL A C 1
ATOM 664 O O . VAL A 1 86 ? 7.054 -9.754 -6.524 1.00 97.19 86 VAL A O 1
ATOM 667 N N . GLY A 1 87 ? 9.027 -10.435 -5.676 1.00 95.69 87 GLY A N 1
ATOM 668 C CA . GLY A 1 87 ? 9.862 -9.780 -6.688 1.00 95.69 87 GLY A CA 1
ATOM 669 C C . GLY A 1 87 ? 9.477 -10.200 -8.107 1.00 95.69 87 GLY A C 1
ATOM 670 O O . GLY A 1 87 ? 9.311 -11.389 -8.385 1.00 95.69 87 GLY A O 1
ATOM 671 N N . ALA A 1 88 ? 9.339 -9.227 -9.001 1.00 95.38 88 ALA A N 1
ATOM 672 C CA . ALA A 1 88 ? 8.941 -9.420 -10.388 1.00 95.38 88 ALA A CA 1
ATOM 673 C C . ALA A 1 88 ? 9.755 -8.503 -11.307 1.00 95.38 88 ALA A C 1
ATOM 675 O O . ALA A 1 88 ? 10.256 -7.469 -10.886 1.00 95.38 88 ALA A O 1
ATOM 676 N N . ARG A 1 89 ? 9.885 -8.874 -12.581 1.00 93.81 89 ARG A N 1
ATOM 677 C CA . ARG A 1 89 ? 10.502 -8.014 -13.595 1.00 93.81 89 ARG A CA 1
ATOM 678 C C . ARG A 1 89 ? 9.410 -7.317 -14.399 1.00 93.81 89 ARG A C 1
ATOM 680 O O . ARG A 1 89 ? 8.417 -7.951 -14.747 1.00 93.81 89 ARG A O 1
ATOM 687 N N . ARG A 1 90 ? 9.622 -6.039 -14.703 1.00 85.75 90 ARG A N 1
ATOM 688 C CA . ARG A 1 90 ? 8.825 -5.293 -15.682 1.00 85.75 90 ARG A CA 1
ATOM 689 C C . ARG A 1 90 ? 9.364 -5.579 -17.082 1.00 85.75 90 ARG A C 1
ATOM 691 O O . ARG A 1 90 ? 10.579 -5.545 -17.272 1.00 85.75 90 ARG A O 1
ATOM 698 N N . ASP A 1 91 ? 8.473 -5.896 -18.009 1.00 76.00 91 ASP A N 1
ATOM 699 C CA . ASP A 1 91 ? 8.799 -6.016 -19.434 1.00 76.00 91 ASP A CA 1
ATOM 700 C C . ASP A 1 91 ? 8.664 -4.657 -20.138 1.00 76.00 91 ASP A C 1
ATOM 702 O O . ASP A 1 91 ? 7.824 -3.841 -19.685 1.00 76.00 91 ASP A O 1
#

Secondary structure (DSSP, 8-state):
--HHHHHHHHHHHSTTSGGGB-TTSTT-B--SEEEEEEEEESEEEEE-GGG-EEEEETT-EEEEES--BEEE--SSSPPEEEEEEEE----